Protein AF-A0A2K6RAA1-F1 (afdb_monomer_lite)

Sequence (134 aa):
NRLINCRNHILEFKENMLHLRNKTEKNSQEMMKVLNRIKYEITKRENLSGNLGKLFRSEDLTHFVRFFLMFYKEKPIDWLLNDIFQVKVCDTGEDLGNCTKRKKQIRIRYKPSLFQHVGIHSSFPGKEQYEKKI

Secondary structure (DSSP, 8-state):
-HHHHHHHHHHHHHHHHHHHHHHHHHHHHHHHHHHHHHHHHHHHHHHH-TTS---S-HHHHHHHHHHHHHHTTTS-HHHHHHHHHHHHH--TT--HHHHHHHHHHHS---SS-SS---SS--SSTT---PPPP-

Radius of gyration: 24.21 Å; chains: 1; bounding box: 76×42×59 Å

pLDDT: mean 75.09, std 12.26, range [41.84, 92.38]

Organism: Rhinopithecus roxellana (NCBI:txid61622)

Structure (mmCIF, N/CA/C/O backbone):
data_AF-A0A2K6RAA1-F1
#
_entry.id   AF-A0A2K6RAA1-F1
#
loop_
_atom_site.group_PDB
_atom_site.id
_atom_site.type_symbol
_atom_site.label_atom_id
_atom_site.label_alt_id
_atom_site.label_comp_id
_atom_site.label_asym_id
_atom_site.label_entity_id
_atom_site.label_seq_id
_atom_site.pdbx_PDB_ins_code
_atom_site.Cartn_x
_atom_site.Cartn_y
_atom_site.Cartn_z
_atom_site.occupancy
_atom_site.B_iso_or_equiv
_atom_site.auth_seq_id
_atom_site.auth_comp_id
_atom_site.auth_asym_id
_atom_site.auth_atom_id
_atom_site.pdbx_PDB_model_num
ATOM 1 N N . ASN A 1 1 ? -43.229 -0.785 34.341 1.00 64.38 1 ASN A N 1
ATOM 2 C CA . ASN A 1 1 ? -43.517 0.212 33.286 1.00 64.38 1 ASN A CA 1
ATOM 3 C C . ASN A 1 1 ? -42.628 -0.071 32.066 1.00 64.38 1 ASN A C 1
ATOM 5 O O . ASN A 1 1 ? -41.475 0.342 32.048 1.00 64.38 1 ASN A O 1
ATOM 9 N N . ARG A 1 2 ? -43.109 -0.866 31.094 1.00 68.38 2 ARG A N 1
ATOM 10 C CA . ARG A 1 2 ? -42.306 -1.382 29.956 1.00 68.38 2 ARG A CA 1
ATOM 11 C C . ARG A 1 2 ? -41.737 -0.276 29.056 1.00 68.38 2 ARG A C 1
ATOM 13 O O . ARG A 1 2 ? -40.646 -0.427 28.518 1.00 68.38 2 ARG A O 1
ATOM 20 N N . LEU A 1 3 ? -42.440 0.852 28.962 1.00 73.19 3 LEU A N 1
ATOM 21 C CA . LEU A 1 3 ? -42.030 2.011 28.168 1.00 73.19 3 LEU A CA 1
ATOM 22 C C . LEU A 1 3 ? -40.739 2.658 28.683 1.00 73.19 3 LEU A C 1
ATOM 24 O O . LEU A 1 3 ? -39.905 3.062 27.879 1.00 73.19 3 LEU A O 1
ATOM 28 N N . ILE A 1 4 ? -40.539 2.708 30.004 1.00 76.69 4 ILE A N 1
ATOM 29 C CA . ILE A 1 4 ? -39.313 3.261 30.603 1.00 76.69 4 ILE A CA 1
ATOM 30 C C . ILE A 1 4 ? -38.106 2.381 30.252 1.00 76.69 4 ILE A C 1
ATOM 32 O O . ILE A 1 4 ? -37.060 2.901 29.879 1.00 76.69 4 ILE A O 1
ATOM 36 N N . ASN A 1 5 ? -38.270 1.055 30.277 1.00 77.69 5 ASN A N 1
ATOM 37 C CA . ASN A 1 5 ? -37.188 0.124 29.957 1.00 77.69 5 ASN A CA 1
ATOM 38 C C . ASN A 1 5 ? -36.784 0.194 28.469 1.00 77.69 5 ASN A C 1
ATOM 40 O O . ASN A 1 5 ? -35.603 0.286 28.147 1.00 77.69 5 ASN A O 1
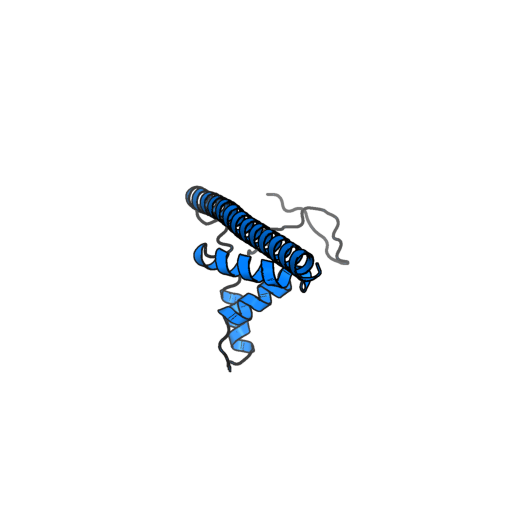ATOM 44 N N . CYS A 1 6 ? -37.759 0.281 27.554 1.00 83.31 6 CYS A N 1
ATOM 45 C CA . CYS A 1 6 ? -37.471 0.549 26.138 1.00 83.31 6 CYS A CA 1
ATOM 46 C C . CYS A 1 6 ? -36.753 1.889 25.928 1.00 83.31 6 CYS A C 1
ATOM 48 O O . CYS A 1 6 ? -35.831 1.968 25.120 1.00 83.31 6 CYS A O 1
ATOM 50 N N . ARG A 1 7 ? -37.151 2.946 26.647 1.00 89.00 7 ARG A N 1
ATOM 51 C CA . ARG A 1 7 ? -36.528 4.272 26.519 1.00 89.00 7 ARG A CA 1
ATOM 52 C C . ARG A 1 7 ? -35.065 4.251 26.963 1.00 89.00 7 ARG A C 1
ATOM 54 O O . ARG A 1 7 ? -34.230 4.842 26.285 1.00 89.00 7 ARG A O 1
ATOM 61 N N . ASN A 1 8 ? -34.762 3.521 28.034 1.00 86.75 8 ASN A N 1
ATOM 62 C CA . ASN A 1 8 ? -33.399 3.342 28.530 1.00 86.75 8 ASN A CA 1
ATOM 63 C C . ASN A 1 8 ? -32.534 2.560 27.533 1.00 86.75 8 ASN A C 1
ATOM 65 O O . ASN A 1 8 ? -31.454 3.024 27.187 1.00 86.75 8 ASN A O 1
ATOM 69 N N . HIS A 1 9 ? -33.045 1.458 26.975 1.00 84.69 9 HIS A N 1
ATOM 70 C CA . HIS A 1 9 ? -32.328 0.699 25.944 1.00 84.69 9 HIS A CA 1
ATOM 71 C C . HIS A 1 9 ? -32.050 1.514 24.673 1.00 84.69 9 HIS A C 1
ATOM 73 O O . HIS A 1 9 ? -30.983 1.397 24.076 1.00 84.69 9 HIS A O 1
ATOM 79 N N . ILE A 1 10 ? -32.991 2.366 24.251 1.00 90.38 10 ILE A N 1
ATOM 80 C CA . ILE A 1 10 ? -32.791 3.248 23.091 1.00 90.38 10 ILE A CA 1
ATOM 81 C C . ILE A 1 10 ? -31.711 4.302 23.377 1.00 90.38 10 ILE A C 1
ATOM 83 O O . ILE A 1 10 ? -30.939 4.643 22.479 1.00 90.38 10 ILE A O 1
ATOM 87 N N . LEU A 1 11 ? -31.657 4.833 24.601 1.00 90.38 11 LEU A N 1
ATOM 88 C CA . LEU A 1 11 ? -30.631 5.794 25.009 1.00 90.38 11 LEU A CA 1
ATOM 89 C C . LEU A 1 11 ? -29.247 5.141 25.070 1.00 90.38 11 LEU A C 1
ATOM 91 O O . LEU A 1 11 ? -28.318 5.660 24.459 1.00 90.38 11 LEU A O 1
ATOM 95 N N . GLU A 1 12 ? -29.141 3.967 25.690 1.00 90.06 12 GLU A N 1
ATOM 96 C CA . GLU A 1 12 ? -27.902 3.183 25.750 1.00 90.06 12 GLU A CA 1
ATOM 97 C C . GLU A 1 12 ? -27.392 2.827 24.344 1.00 90.06 12 GLU A C 1
ATOM 99 O O . GLU A 1 12 ? -26.215 2.993 24.021 1.00 90.06 12 GLU A O 1
ATOM 104 N N . PHE A 1 13 ? -28.295 2.414 23.450 1.00 89.00 13 PHE A N 1
ATOM 105 C CA . PHE A 1 13 ? -27.942 2.149 22.059 1.00 89.00 13 PHE A CA 1
ATOM 106 C C . PHE A 1 13 ? -27.417 3.406 21.347 1.00 89.00 13 PHE A C 1
ATOM 108 O O . PHE A 1 13 ? -26.415 3.339 20.633 1.00 89.00 13 PHE A O 1
ATOM 115 N N . LYS A 1 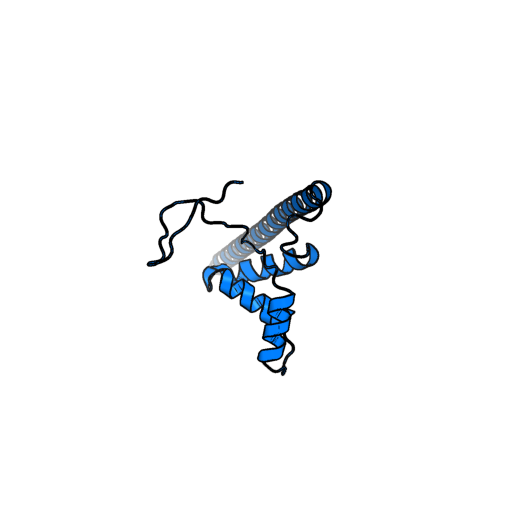14 ? -28.049 4.570 21.553 1.00 92.06 14 LYS A N 1
ATOM 116 C CA . LYS A 1 14 ? -27.581 5.843 20.980 1.00 92.06 14 LYS A CA 1
ATOM 117 C C . LYS A 1 14 ? -26.196 6.233 21.490 1.00 92.06 14 LYS A C 1
ATOM 119 O O . LYS A 1 14 ? -25.373 6.668 20.686 1.00 92.06 14 LYS A O 1
ATOM 124 N N . GLU A 1 15 ? -25.930 6.067 22.782 1.00 91.75 15 GLU A N 1
ATOM 125 C CA . GLU A 1 15 ? -24.617 6.350 23.370 1.00 91.75 15 GLU A CA 1
ATOM 126 C C . GLU A 1 15 ? -23.535 5.430 22.802 1.00 91.75 15 GLU A C 1
ATOM 128 O O . GLU A 1 15 ? -22.476 5.905 22.382 1.00 91.75 15 GLU A O 1
ATOM 133 N N . ASN A 1 16 ? -23.833 4.136 22.668 1.00 90.69 16 ASN A N 1
ATOM 134 C CA . ASN A 1 16 ? -22.924 3.172 22.052 1.00 90.69 16 ASN A CA 1
ATOM 135 C C . ASN A 1 16 ? -22.619 3.524 20.588 1.00 90.69 16 ASN A C 1
ATOM 137 O O . ASN A 1 16 ? -21.460 3.500 20.168 1.00 90.69 16 ASN A O 1
ATOM 141 N N . MET A 1 17 ? -23.629 3.930 19.815 1.00 88.44 17 MET A N 1
ATOM 142 C CA . MET A 1 17 ? -23.432 4.374 18.431 1.00 88.44 17 MET A CA 1
ATOM 143 C C . MET A 1 17 ? -22.590 5.653 18.345 1.00 88.44 17 MET A C 1
ATOM 145 O O . MET A 1 17 ? -21.728 5.766 17.470 1.00 88.44 17 MET A O 1
ATOM 149 N N . LEU A 1 18 ? -22.791 6.601 19.265 1.00 91.00 18 LEU A N 1
ATOM 150 C CA . LEU A 1 18 ? -21.994 7.826 19.335 1.00 91.00 18 LEU A CA 1
ATOM 151 C C . LEU A 1 18 ? -20.528 7.515 19.673 1.00 91.00 18 LEU A C 1
ATOM 153 O O . LEU A 1 18 ? -19.612 8.041 19.041 1.00 91.00 18 LEU A O 1
ATOM 157 N N . HIS A 1 19 ? -20.301 6.610 20.627 1.00 87.88 19 HIS A N 1
ATOM 158 C CA . HIS A 1 19 ? -18.965 6.161 21.005 1.00 87.88 19 HIS A CA 1
ATOM 159 C C . HIS A 1 19 ? -18.235 5.487 19.834 1.00 87.88 19 HIS A C 1
ATOM 161 O O . HIS A 1 19 ? -17.080 5.816 19.548 1.00 87.88 19 HIS A O 1
ATOM 167 N N . LEU A 1 20 ? -18.913 4.592 19.108 1.00 78.38 20 LEU A N 1
ATOM 168 C CA . LEU A 1 20 ? -18.358 3.924 17.927 1.00 7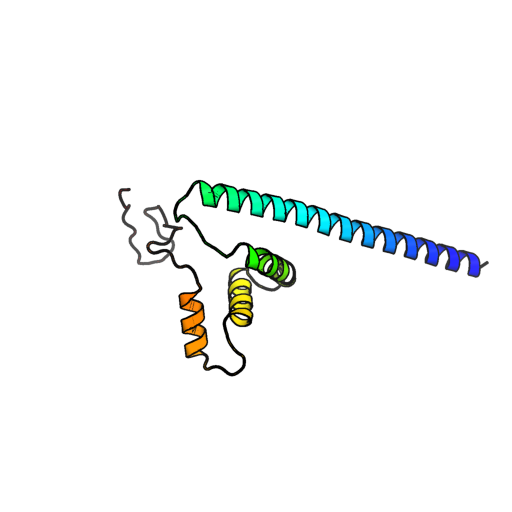8.38 20 LEU A CA 1
ATOM 169 C C . LEU A 1 20 ? -18.021 4.913 16.804 1.00 78.38 20 LEU A C 1
ATOM 17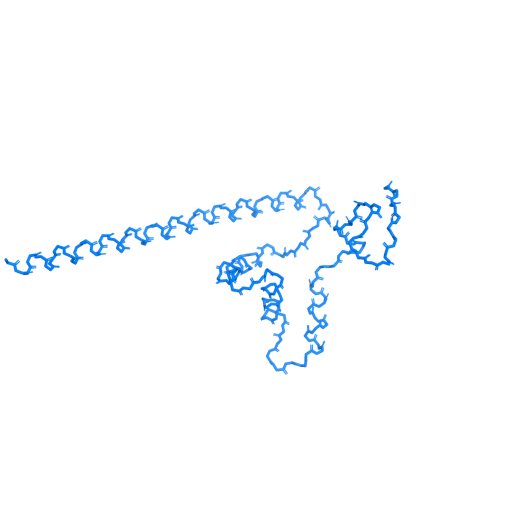1 O O . LEU A 1 20 ? -16.970 4.784 16.164 1.00 78.38 20 LEU A O 1
ATOM 175 N N . ARG A 1 21 ? -18.859 5.936 16.598 1.00 82.81 21 ARG A N 1
ATOM 176 C CA . ARG A 1 21 ? -18.589 7.013 15.639 1.00 82.81 21 ARG A CA 1
ATOM 177 C C . ARG A 1 21 ? -17.339 7.803 16.023 1.00 82.81 21 ARG A C 1
ATOM 179 O O . ARG A 1 21 ? -16.426 7.919 15.208 1.00 82.81 21 ARG A O 1
ATOM 186 N N . ASN A 1 22 ? -17.248 8.250 17.274 1.00 86.69 22 ASN A N 1
ATOM 187 C CA . ASN A 1 22 ? -16.094 9.001 17.775 1.00 86.69 22 ASN A CA 1
ATOM 188 C C . ASN A 1 22 ? -14.799 8.179 17.694 1.00 86.69 22 ASN A C 1
ATOM 190 O O . ASN A 1 22 ? -13.742 8.698 17.334 1.00 86.69 22 ASN A O 1
ATOM 194 N N . LYS A 1 23 ? -14.872 6.872 17.979 1.00 89.69 23 LYS A N 1
ATOM 195 C CA . LYS A 1 23 ? -13.738 5.949 17.835 1.00 89.69 23 LYS A CA 1
ATOM 196 C C . LYS A 1 23 ? -13.290 5.820 16.378 1.00 89.69 23 LYS A C 1
ATOM 198 O O . LYS A 1 23 ? -12.092 5.837 16.108 1.00 89.69 23 LYS A O 1
ATOM 203 N N . THR A 1 24 ? -14.234 5.735 15.445 1.00 78.50 24 THR A N 1
ATOM 204 C CA . THR A 1 24 ? -13.949 5.685 14.002 1.00 78.50 24 THR A CA 1
ATOM 205 C C . THR A 1 24 ? -13.291 6.977 13.515 1.00 78.50 24 THR A C 1
ATOM 207 O O . THR A 1 24 ? -12.268 6.925 12.830 1.00 78.50 24 THR A O 1
ATOM 210 N N . GLU A 1 25 ? -13.817 8.134 13.918 1.00 83.00 25 GLU A N 1
ATOM 211 C CA . GLU A 1 25 ? -13.253 9.443 13.570 1.00 83.00 25 GLU A CA 1
ATOM 212 C C . GLU A 1 25 ? -11.840 9.616 14.141 1.00 83.00 25 GLU A C 1
ATOM 214 O O . GLU A 1 25 ? -10.923 10.001 13.412 1.00 83.00 25 GLU A O 1
ATOM 219 N N . LYS A 1 26 ? -11.619 9.232 15.405 1.00 86.31 26 LYS A N 1
ATOM 220 C CA . LYS A 1 26 ? -10.292 9.265 16.035 1.00 86.31 26 LYS A CA 1
ATOM 221 C C . LYS A 1 26 ? -9.298 8.347 15.323 1.00 86.31 26 LYS A C 1
ATOM 223 O O . LYS A 1 26 ? -8.186 8.773 15.024 1.00 86.31 26 LYS A O 1
ATOM 228 N N . ASN A 1 27 ? -9.703 7.122 14.986 1.00 78.44 27 ASN A N 1
ATOM 229 C CA . ASN A 1 27 ? -8.866 6.202 14.216 1.00 78.44 27 ASN A CA 1
ATOM 230 C C . ASN A 1 27 ? -8.497 6.794 12.846 1.00 78.44 27 ASN A C 1
ATOM 232 O O . ASN A 1 27 ? -7.341 6.716 12.436 1.00 78.44 27 ASN A O 1
ATOM 236 N N . SER A 1 28 ? -9.443 7.439 12.156 1.00 71.75 28 SER A N 1
ATOM 237 C CA . SER A 1 28 ? -9.177 8.111 10.879 1.00 71.75 28 SER A CA 1
ATOM 238 C C . SER A 1 28 ? -8.199 9.283 11.027 1.00 71.75 28 SER A C 1
ATOM 240 O O . SER A 1 28 ? -7.332 9.471 10.172 1.00 71.75 28 SER A O 1
ATOM 242 N N . GLN A 1 29 ? -8.314 10.072 12.097 1.00 80.50 29 GLN A N 1
ATOM 243 C CA . GLN A 1 29 ? -7.405 11.188 12.372 1.00 80.50 29 GLN A CA 1
ATOM 244 C C . GLN A 1 29 ? -5.982 10.705 12.664 1.00 80.50 29 GLN A C 1
ATOM 246 O O . GLN A 1 29 ? -5.029 11.239 12.098 1.00 80.50 29 GLN A O 1
ATOM 251 N N . GLU A 1 30 ? -5.829 9.678 13.500 1.00 85.38 30 GLU A N 1
ATOM 252 C CA . GLU A 1 30 ? -4.521 9.082 13.791 1.00 85.38 30 GLU A CA 1
ATOM 253 C C . GLU A 1 30 ? -3.884 8.487 12.529 1.00 85.38 30 GLU A C 1
ATOM 255 O O . GLU A 1 30 ? -2.712 8.736 12.247 1.00 85.38 30 GLU A O 1
ATOM 260 N N . MET A 1 31 ? -4.672 7.813 11.686 1.00 70.62 31 MET A N 1
ATOM 261 C CA . MET A 1 31 ? -4.199 7.328 10.386 1.00 70.62 31 MET A CA 1
ATOM 262 C C . MET A 1 31 ? -3.727 8.465 9.475 1.00 70.62 31 MET A C 1
ATOM 264 O O . MET A 1 31 ? -2.690 8.338 8.824 1.00 70.62 31 MET A O 1
ATOM 268 N N . MET A 1 32 ? -4.430 9.600 9.454 1.00 71.62 32 MET A N 1
ATOM 269 C CA . MET A 1 32 ? -4.014 10.761 8.665 1.00 71.62 32 MET A CA 1
ATOM 270 C C . MET A 1 32 ? -2.714 11.383 9.194 1.00 71.62 32 MET A C 1
ATOM 272 O O . MET A 1 32 ? -1.859 11.784 8.405 1.00 71.62 32 MET A O 1
ATOM 276 N N . LYS A 1 33 ? -2.511 11.413 10.518 1.00 79.62 33 LYS A N 1
ATOM 277 C CA . LYS A 1 33 ? -1.240 11.847 11.125 1.00 79.62 33 LYS A CA 1
ATOM 278 C C . LYS A 1 33 ? -0.087 10.923 10.728 1.00 79.62 33 LYS A C 1
ATOM 280 O O . LYS A 1 33 ? 0.969 11.415 10.329 1.00 79.62 33 LYS A O 1
ATOM 285 N N . VAL A 1 34 ? -0.294 9.604 10.779 1.00 79.88 34 VAL A N 1
ATOM 286 C CA . VAL A 1 34 ? 0.702 8.607 10.350 1.00 79.88 34 VAL A CA 1
ATOM 287 C C . VAL A 1 34 ? 1.027 8.771 8.865 1.00 79.88 34 VAL A C 1
ATOM 289 O O . VAL A 1 34 ? 2.201 8.829 8.506 1.00 79.88 34 VAL A O 1
ATOM 292 N N . LEU A 1 35 ? 0.014 8.932 8.009 1.00 69.12 35 LEU A N 1
ATOM 293 C CA . LEU A 1 35 ? 0.200 9.166 6.574 1.00 69.12 35 LEU A CA 1
ATOM 294 C C . LEU A 1 35 ? 0.966 10.458 6.287 1.00 69.12 35 LEU A C 1
ATOM 296 O O . LEU A 1 35 ? 1.878 10.451 5.466 1.00 69.12 35 LEU A O 1
ATOM 300 N N . ASN A 1 36 ? 0.649 11.549 6.984 1.00 72.38 36 ASN A N 1
ATOM 301 C CA . ASN A 1 36 ? 1.363 12.816 6.837 1.00 72.38 36 ASN A CA 1
ATOM 302 C C . ASN A 1 36 ? 2.823 12.705 7.282 1.00 72.38 36 ASN A C 1
ATOM 304 O O . ASN A 1 36 ? 3.705 13.259 6.629 1.00 72.38 36 ASN A O 1
ATOM 308 N N . ARG A 1 37 ? 3.095 11.945 8.349 1.00 76.12 37 ARG A N 1
ATOM 309 C CA . ARG A 1 37 ? 4.462 11.674 8.798 1.00 76.12 37 ARG A CA 1
ATOM 310 C C . ARG A 1 37 ? 5.231 10.843 7.774 1.00 76.12 37 ARG A C 1
ATOM 312 O O . ARG A 1 37 ? 6.331 11.228 7.402 1.00 76.12 37 ARG A O 1
ATOM 319 N N . ILE A 1 38 ? 4.636 9.766 7.258 1.00 69.44 38 ILE A N 1
ATOM 320 C CA . ILE A 1 38 ? 5.226 8.953 6.182 1.00 69.44 38 ILE A CA 1
ATOM 321 C C . ILE A 1 38 ? 5.496 9.818 4.946 1.00 69.44 38 ILE A C 1
ATOM 323 O O . ILE A 1 38 ? 6.587 9.758 4.388 1.00 69.44 38 ILE A O 1
ATOM 327 N N . LYS A 1 39 ? 4.544 10.671 4.551 1.00 70.00 39 LYS A N 1
ATOM 328 C CA . LYS A 1 39 ? 4.696 11.602 3.426 1.00 70.00 39 LYS A CA 1
ATOM 329 C C . LYS A 1 39 ? 5.868 12.564 3.637 1.00 70.00 39 LYS A C 1
ATOM 331 O O . LYS A 1 39 ? 6.678 12.721 2.732 1.00 70.00 39 LYS A O 1
ATOM 336 N N . TYR A 1 40 ? 5.994 13.157 4.825 1.00 68.31 40 TYR A N 1
ATOM 337 C CA . TYR A 1 40 ? 7.116 14.035 5.170 1.00 68.31 40 TYR A CA 1
ATOM 338 C C . TYR A 1 40 ? 8.465 13.304 5.112 1.00 68.31 40 TYR A C 1
ATOM 340 O O . TYR A 1 40 ? 9.416 13.824 4.535 1.00 68.31 40 TYR A O 1
ATOM 348 N N . GLU A 1 41 ? 8.544 12.086 5.653 1.00 66.75 41 GLU A N 1
ATOM 349 C CA . GLU A 1 41 ? 9.761 11.265 5.599 1.00 66.75 41 GLU A CA 1
ATOM 350 C C . GLU A 1 41 ? 10.142 10.894 4.157 1.00 66.75 41 GLU A C 1
ATOM 352 O O . GLU A 1 41 ? 11.322 10.925 3.807 1.00 66.75 41 GLU A O 1
ATOM 357 N N . ILE A 1 42 ? 9.159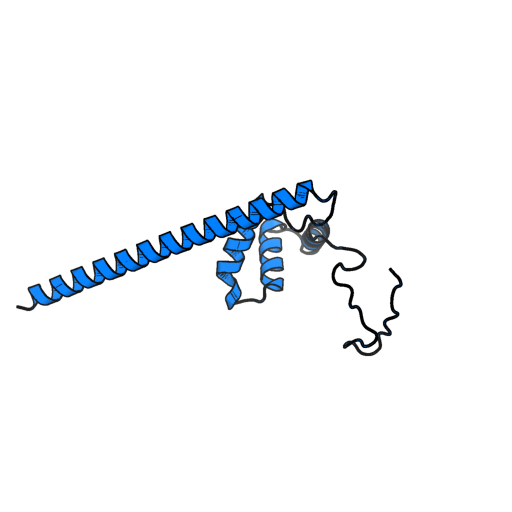 10.592 3.300 1.00 59.91 42 ILE A N 1
ATOM 358 C CA . ILE A 1 42 ? 9.379 10.341 1.869 1.00 59.91 42 ILE A CA 1
ATOM 359 C C . ILE A 1 42 ? 9.930 11.602 1.192 1.00 59.91 42 ILE A C 1
ATOM 361 O O . ILE A 1 42 ? 11.006 11.544 0.602 1.00 59.91 42 ILE A O 1
ATOM 365 N N . THR A 1 43 ? 9.270 12.754 1.345 1.00 58.66 43 THR A N 1
ATOM 366 C CA . THR A 1 43 ? 9.710 14.026 0.740 1.00 58.66 43 THR A CA 1
ATOM 367 C C . THR A 1 43 ? 11.081 14.482 1.253 1.00 58.66 43 THR A C 1
ATOM 369 O O . THR A 1 43 ? 11.897 15.002 0.496 1.00 58.66 43 THR A O 1
ATOM 372 N N . LYS A 1 44 ? 11.397 14.247 2.531 1.00 59.62 44 LYS A N 1
ATOM 373 C CA . LYS A 1 44 ? 12.723 14.534 3.096 1.00 59.62 44 LYS A CA 1
ATOM 374 C C . LYS A 1 44 ? 13.812 13.650 2.482 1.00 59.62 44 LYS A C 1
ATOM 376 O O . LYS A 1 44 ? 14.914 14.131 2.228 1.00 59.62 44 LYS A O 1
ATOM 381 N N . ARG A 1 45 ? 13.513 12.371 2.226 1.00 50.41 45 ARG A N 1
ATOM 382 C CA . ARG A 1 45 ? 14.436 11.434 1.563 1.00 50.41 45 ARG A CA 1
ATOM 383 C C . ARG A 1 45 ? 14.606 11.731 0.072 1.00 50.41 45 ARG A C 1
ATOM 385 O O . ARG A 1 45 ? 15.710 11.552 -0.432 1.00 50.41 45 ARG A O 1
ATOM 392 N N . GLU A 1 46 ? 13.573 12.244 -0.599 1.00 47.78 46 GLU A N 1
ATOM 393 C CA . GLU A 1 46 ? 13.650 12.708 -1.996 1.00 47.78 46 GLU A CA 1
ATOM 394 C C . GLU A 1 46 ? 14.683 13.836 -2.184 1.00 47.78 46 GLU A C 1
ATOM 396 O O . GLU A 1 46 ? 15.352 13.875 -3.212 1.00 47.78 46 GLU A O 1
ATOM 401 N N . ASN A 1 47 ? 14.889 14.694 -1.178 1.00 47.16 47 ASN A N 1
ATOM 402 C CA . ASN A 1 47 ? 15.888 15.773 -1.228 1.00 47.16 47 ASN A CA 1
ATOM 403 C C . ASN A 1 47 ? 17.317 15.331 -0.855 1.00 47.16 47 ASN A C 1
ATOM 405 O O . ASN A 1 47 ? 18.268 16.049 -1.152 1.00 47.16 47 ASN A O 1
ATOM 409 N N . LEU A 1 48 ? 17.485 14.172 -0.204 1.00 45.28 48 LEU A N 1
ATOM 410 C CA . LEU A 1 48 ? 18.795 13.646 0.215 1.00 45.28 48 LEU A CA 1
ATOM 411 C C . LEU A 1 48 ? 19.362 12.615 -0.775 1.00 45.28 48 LEU A C 1
ATOM 413 O O . LEU A 1 48 ? 20.531 12.247 -0.686 1.00 45.28 48 LEU A O 1
ATOM 417 N N . SER A 1 49 ? 18.560 12.141 -1.730 1.00 41.84 49 SER A N 1
ATOM 418 C CA . SER A 1 49 ? 18.990 11.122 -2.679 1.00 41.84 49 SER A CA 1
ATOM 419 C C . SER A 1 49 ? 18.500 11.431 -4.087 1.00 41.84 49 SER A C 1
ATOM 421 O O . SER A 1 49 ? 17.350 11.178 -4.444 1.00 41.84 49 SER A O 1
ATOM 423 N N . GLY A 1 50 ? 19.412 11.929 -4.923 1.00 44.53 50 GLY A N 1
ATOM 424 C CA . GLY A 1 50 ? 19.248 11.831 -6.365 1.00 44.53 50 GLY A CA 1
ATOM 425 C C . GLY A 1 50 ? 18.992 10.368 -6.741 1.00 44.53 50 GLY A C 1
ATOM 426 O O . GLY A 1 50 ? 19.859 9.516 -6.588 1.00 44.53 50 GLY A O 1
ATOM 427 N N . ASN A 1 51 ? 17.784 10.084 -7.228 1.00 48.03 51 ASN A N 1
ATOM 428 C CA . ASN A 1 51 ? 17.374 8.837 -7.884 1.00 48.03 51 ASN A CA 1
ATOM 429 C C . ASN A 1 51 ? 17.293 7.528 -7.066 1.00 48.03 51 ASN A C 1
ATOM 431 O O . ASN A 1 51 ? 17.077 6.481 -7.681 1.00 48.03 51 ASN A O 1
ATOM 435 N N . LEU A 1 52 ? 17.344 7.522 -5.729 1.00 45.38 52 LEU A N 1
ATOM 436 C CA . LEU A 1 52 ? 17.136 6.279 -4.966 1.00 45.38 52 LEU A CA 1
ATOM 437 C C . LEU A 1 52 ? 15.702 6.149 -4.423 1.00 45.38 52 LEU A C 1
ATOM 439 O O . LEU A 1 52 ? 15.403 6.507 -3.289 1.00 45.38 52 LEU A O 1
ATOM 443 N N . GLY A 1 53 ? 14.818 5.563 -5.240 1.00 47.03 53 GLY A N 1
ATOM 444 C CA . GLY A 1 53 ? 13.626 4.877 -4.721 1.00 47.03 53 GLY A CA 1
ATOM 445 C C . GLY A 1 53 ? 12.266 5.516 -4.994 1.00 47.03 53 GLY A C 1
ATOM 446 O O . GLY A 1 53 ? 11.437 5.582 -4.090 1.00 47.03 53 GLY A O 1
ATOM 447 N N . LYS A 1 54 ? 11.970 5.925 -6.234 1.00 51.72 54 LYS A N 1
ATOM 448 C CA . LYS A 1 54 ? 10.578 6.188 -6.641 1.00 51.72 54 LYS A CA 1
ATOM 449 C C . LYS A 1 54 ? 9.832 4.851 -6.735 1.00 51.72 54 LYS A C 1
ATOM 451 O O . LYS A 1 54 ? 9.804 4.253 -7.800 1.00 51.72 54 LYS A O 1
ATOM 456 N N . LEU A 1 55 ? 9.296 4.353 -5.617 1.00 57.31 55 LEU A N 1
ATOM 457 C CA . LEU A 1 55 ? 8.457 3.144 -5.565 1.00 57.31 55 LEU A CA 1
ATOM 458 C C . LEU A 1 55 ? 7.031 3.426 -6.067 1.00 57.31 55 LEU A C 1
ATOM 460 O O . LEU A 1 55 ? 6.456 2.594 -6.758 1.00 57.31 55 LEU A O 1
ATOM 464 N N . PHE A 1 56 ? 6.490 4.609 -5.756 1.00 63.06 56 PHE A N 1
ATOM 465 C CA . PHE A 1 56 ? 5.180 5.104 -6.194 1.00 63.06 56 PHE A CA 1
ATOM 466 C C . PHE A 1 56 ? 5.171 6.635 -6.156 1.00 63.06 56 PHE A C 1
ATOM 468 O O . PHE A 1 56 ? 5.923 7.231 -5.383 1.00 63.06 56 PHE A O 1
ATOM 475 N N . ARG A 1 57 ? 4.313 7.288 -6.953 1.00 67.50 57 ARG A N 1
ATOM 476 C CA . ARG A 1 57 ? 4.045 8.721 -6.760 1.00 67.50 57 ARG A CA 1
ATOM 477 C C . ARG A 1 57 ? 3.324 8.917 -5.428 1.00 67.50 57 ARG A C 1
ATOM 479 O O . ARG A 1 57 ? 2.388 8.185 -5.113 1.00 67.50 57 ARG A O 1
ATOM 486 N N . SER A 1 58 ? 3.716 9.938 -4.671 1.00 71.81 58 SER A N 1
ATOM 487 C CA . SER A 1 58 ? 3.093 10.273 -3.381 1.00 71.81 58 SER A CA 1
ATOM 488 C C . SER A 1 58 ? 1.583 10.539 -3.487 1.00 71.81 58 SER A C 1
ATOM 490 O O . SER A 1 58 ? 0.845 10.291 -2.538 1.00 71.81 58 SER A O 1
ATOM 492 N N . GLU A 1 59 ? 1.111 11.001 -4.647 1.00 75.38 59 GLU A N 1
ATOM 493 C CA . GLU A 1 59 ? -0.312 11.196 -4.973 1.00 75.38 59 GLU A CA 1
ATOM 494 C C . GLU A 1 59 ? -1.104 9.877 -4.981 1.00 75.38 59 GLU A C 1
ATOM 496 O O . GLU A 1 59 ? -2.248 9.817 -4.520 1.00 75.38 59 GLU A O 1
ATOM 501 N N . ASP A 1 60 ? -0.479 8.794 -5.443 1.00 75.38 60 ASP A N 1
ATOM 502 C CA . ASP A 1 60 ? -1.124 7.488 -5.550 1.00 75.38 60 ASP A CA 1
ATOM 503 C C . ASP A 1 60 ? -1.156 6.751 -4.206 1.00 75.38 60 ASP A C 1
ATOM 505 O O . ASP A 1 60 ? -2.023 5.902 -3.987 1.00 75.38 60 ASP A O 1
ATOM 509 N N . LEU A 1 61 ? -0.263 7.102 -3.272 1.00 78.56 61 LEU A N 1
ATOM 510 C CA . LEU A 1 61 ? -0.089 6.409 -1.991 1.00 78.56 61 LEU A CA 1
ATOM 511 C C . LEU A 1 61 ? -1.398 6.298 -1.195 1.00 78.56 61 LEU A C 1
ATOM 513 O O . LEU A 1 61 ? -1.711 5.236 -0.661 1.00 78.56 61 LEU A O 1
ATOM 517 N N . THR A 1 62 ? -2.200 7.364 -1.159 1.00 81.62 62 THR A N 1
ATOM 518 C CA . THR A 1 62 ? -3.496 7.363 -0.460 1.00 81.62 62 THR A CA 1
ATOM 519 C C . THR A 1 62 ? -4.454 6.316 -1.034 1.00 81.62 62 THR A C 1
ATOM 521 O O . THR A 1 62 ? -5.180 5.663 -0.283 1.00 81.62 62 THR A O 1
ATOM 524 N N . HIS A 1 63 ? -4.450 6.126 -2.356 1.00 81.94 63 HIS A N 1
ATOM 525 C CA . HIS A 1 63 ? -5.292 5.136 -3.027 1.00 81.94 63 HIS A CA 1
ATOM 526 C C . HIS A 1 63 ? -4.822 3.713 -2.721 1.00 81.94 63 HIS A C 1
ATOM 528 O O . HIS A 1 63 ? -5.649 2.867 -2.383 1.00 81.94 63 HIS A O 1
ATOM 534 N N . PHE A 1 64 ? -3.507 3.471 -2.757 1.00 83.00 64 PHE A N 1
ATOM 535 C CA . PHE A 1 64 ? -2.921 2.184 -2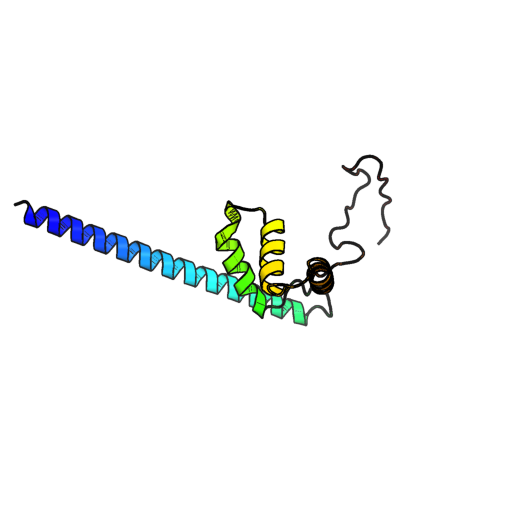.371 1.00 83.00 64 PHE A CA 1
ATOM 536 C C . PHE A 1 64 ? -3.257 1.815 -0.926 1.00 83.00 64 PHE A C 1
ATOM 538 O O . PHE A 1 64 ? -3.738 0.714 -0.672 1.00 83.00 64 PHE A O 1
ATOM 545 N N . VAL A 1 65 ? -3.070 2.742 0.019 1.00 85.94 65 VAL A N 1
ATOM 546 C CA . VAL A 1 65 ? -3.337 2.486 1.442 1.00 85.94 65 VAL A CA 1
ATOM 547 C C . VAL A 1 65 ? -4.812 2.177 1.678 1.00 85.94 65 VAL A C 1
ATOM 549 O O . VAL A 1 65 ? -5.123 1.206 2.364 1.00 85.94 65 VAL A O 1
ATOM 552 N N . ARG A 1 66 ? -5.730 2.951 1.084 1.00 86.38 66 ARG A N 1
ATOM 553 C CA . ARG A 1 66 ? -7.171 2.677 1.195 1.00 86.38 66 ARG A CA 1
ATOM 554 C C . ARG A 1 66 ? -7.525 1.301 0.636 1.00 86.38 66 ARG A C 1
ATOM 556 O O . ARG A 1 66 ? -8.201 0.539 1.316 1.00 86.38 66 ARG A O 1
ATOM 563 N N . PHE A 1 67 ? -7.028 0.966 -0.554 1.00 86.44 67 PHE A N 1
ATOM 564 C CA . PHE A 1 67 ? -7.285 -0.327 -1.185 1.00 86.44 67 PHE A CA 1
ATOM 565 C C . PHE A 1 67 ? -6.735 -1.495 -0.352 1.00 86.44 67 PHE A C 1
ATOM 567 O O . PHE A 1 67 ? -7.449 -2.460 -0.097 1.00 86.44 67 PHE A O 1
ATOM 574 N N . PHE A 1 68 ? -5.502 -1.401 0.153 1.00 87.12 68 PHE A N 1
ATOM 575 C CA . PHE A 1 68 ? -4.929 -2.460 0.989 1.00 87.12 68 PHE A CA 1
ATOM 576 C C . PHE A 1 68 ? -5.674 -2.622 2.307 1.00 87.12 68 PHE A C 1
ATOM 578 O O . PHE A 1 68 ? -5.945 -3.749 2.703 1.00 87.12 68 PHE A O 1
ATOM 585 N N . LEU A 1 69 ? -6.076 -1.532 2.962 1.00 86.12 69 LEU A N 1
ATOM 586 C CA . LEU A 1 69 ? -6.860 -1.625 4.196 1.00 86.12 69 LEU A CA 1
ATOM 587 C C . LEU A 1 69 ? -8.217 -2.305 3.986 1.00 86.12 69 LEU A C 1
ATOM 589 O O . LEU A 1 69 ? -8.689 -2.979 4.898 1.00 86.12 69 LEU A O 1
ATOM 593 N N . MET A 1 70 ? -8.816 -2.166 2.802 1.00 88.38 70 MET A N 1
ATOM 594 C CA . MET A 1 70 ? -10.063 -2.853 2.468 1.00 88.38 70 MET A CA 1
ATOM 595 C C . MET A 1 70 ? -9.874 -4.367 2.292 1.00 88.38 70 MET A C 1
ATOM 597 O O . MET A 1 70 ? -10.754 -5.116 2.697 1.00 88.38 70 MET A O 1
ATOM 601 N N . PHE A 1 71 ? -8.738 -4.827 1.748 1.00 87.50 71 PHE A N 1
ATOM 602 C CA . PHE A 1 71 ? -8.602 -6.212 1.265 1.00 87.50 71 PHE A CA 1
ATOM 603 C C . PHE A 1 71 ? -7.433 -7.028 1.855 1.00 87.50 71 PHE A C 1
ATOM 605 O O . PHE A 1 71 ? -7.263 -8.193 1.493 1.00 87.50 71 PHE A O 1
ATOM 612 N N . TYR A 1 72 ? -6.631 -6.483 2.781 1.00 88.12 72 TYR A N 1
ATOM 613 C CA . TYR A 1 72 ? -5.427 -7.161 3.311 1.00 88.12 72 TYR A CA 1
ATOM 614 C C . TYR A 1 72 ? -5.693 -8.506 4.000 1.00 88.12 72 TYR A C 1
ATOM 616 O O . TYR A 1 72 ? -4.777 -9.315 4.121 1.00 88.12 72 TYR A O 1
ATOM 624 N N . LYS A 1 73 ? -6.918 -8.738 4.490 1.00 86.81 73 LYS A N 1
ATOM 625 C CA . LYS A 1 73 ? -7.304 -10.014 5.113 1.00 86.81 73 LYS A CA 1
ATOM 626 C C . LYS A 1 73 ? -7.720 -11.078 4.103 1.00 86.81 73 LYS A C 1
ATOM 628 O O . LYS A 1 73 ? -7.708 -12.254 4.439 1.00 86.81 73 LYS A O 1
ATOM 633 N N . GLU A 1 74 ? -8.116 -10.671 2.903 1.00 92.38 74 GLU A N 1
ATOM 634 C CA . GLU A 1 74 ? -8.687 -11.568 1.896 1.00 92.38 74 GLU A CA 1
ATOM 635 C C . GLU A 1 74 ? -7.634 -12.054 0.906 1.00 92.38 74 GLU A C 1
ATOM 637 O O . GLU A 1 74 ? -7.720 -13.173 0.403 1.00 92.38 74 GLU A O 1
ATOM 642 N N . LYS A 1 75 ? -6.631 -11.218 0.617 1.00 85.56 75 LYS A N 1
ATOM 643 C CA . LYS A 1 75 ? -5.587 -11.534 -0.356 1.00 85.56 75 LYS A CA 1
ATOM 644 C C . LYS A 1 75 ? -4.206 -11.087 0.127 1.00 85.56 75 LYS A C 1
ATOM 646 O O . LYS A 1 75 ? -4.089 -10.053 0.787 1.00 85.56 75 LYS A O 1
ATOM 651 N N . PRO A 1 76 ? -3.139 -11.814 -0.253 1.00 91.62 76 PRO A N 1
ATOM 652 C CA . PRO A 1 76 ? -1.772 -11.377 -0.020 1.00 91.62 76 PRO A CA 1
ATOM 653 C C . PRO A 1 76 ? -1.477 -10.069 -0.762 1.00 91.62 76 PRO A C 1
ATOM 655 O O . PRO A 1 76 ? -2.054 -9.768 -1.811 1.00 91.62 76 PRO A O 1
ATOM 658 N N . ILE A 1 77 ? -0.520 -9.307 -0.236 1.00 82.00 77 ILE A N 1
ATOM 659 C CA . ILE A 1 77 ? -0.223 -7.951 -0.710 1.00 82.00 77 ILE A CA 1
ATOM 660 C C . ILE A 1 77 ? 0.205 -7.891 -2.185 1.00 82.00 77 ILE A C 1
ATOM 662 O O . ILE A 1 77 ? -0.140 -6.940 -2.881 1.00 82.00 77 ILE A O 1
ATOM 666 N N . ASP A 1 78 ? 0.878 -8.926 -2.695 1.00 82.88 78 ASP A N 1
ATOM 667 C CA . ASP A 1 78 ? 1.283 -9.008 -4.104 1.00 82.88 78 ASP A CA 1
ATOM 668 C C . ASP A 1 78 ? 0.086 -9.090 -5.059 1.00 82.88 78 ASP A C 1
ATOM 670 O O . ASP A 1 78 ? 0.110 -8.508 -6.148 1.00 82.88 78 ASP A O 1
ATOM 674 N N . TRP A 1 79 ? -0.978 -9.792 -4.656 1.00 87.62 79 TRP A N 1
ATOM 675 C CA . TRP A 1 79 ? -2.210 -9.878 -5.442 1.00 87.62 79 TRP A CA 1
ATOM 676 C C . TRP A 1 79 ? -2.962 -8.559 -5.403 1.00 87.62 79 TRP A C 1
ATOM 678 O O . TRP A 1 79 ? -3.384 -8.072 -6.446 1.00 87.62 79 TRP A O 1
ATOM 688 N N . LEU A 1 80 ? -3.036 -7.929 -4.230 1.00 89.44 80 LEU A N 1
ATOM 689 C CA . LEU A 1 80 ? -3.640 -6.607 -4.095 1.00 89.44 80 LEU A CA 1
ATOM 690 C C . LEU A 1 80 ? -2.921 -5.560 -4.944 1.00 89.44 80 LEU A C 1
ATOM 692 O O . LEU A 1 80 ? -3.572 -4.749 -5.597 1.00 89.44 80 LEU A O 1
ATOM 696 N N . LEU A 1 81 ? -1.588 -5.606 -4.990 1.00 85.75 81 LEU A N 1
ATOM 697 C CA . LEU A 1 81 ? -0.788 -4.782 -5.893 1.00 85.75 81 LEU A CA 1
ATOM 698 C C . LEU A 1 81 ? -1.161 -5.031 -7.358 1.00 85.75 81 LEU A C 1
ATOM 700 O O . LEU A 1 81 ? -1.352 -4.081 -8.115 1.00 85.75 81 LEU A O 1
ATOM 704 N N . ASN A 1 82 ? -1.287 -6.289 -7.782 1.00 86.69 82 ASN A N 1
ATOM 705 C CA . ASN A 1 82 ? -1.683 -6.590 -9.157 1.00 86.69 82 ASN A CA 1
ATOM 706 C C . ASN A 1 82 ? -3.112 -6.120 -9.484 1.00 86.69 82 ASN A C 1
ATOM 708 O O . ASN A 1 82 ? -3.326 -5.608 -10.585 1.00 86.69 82 ASN A O 1
ATOM 712 N N . ASP A 1 83 ? -4.048 -6.259 -8.543 1.00 88.50 83 ASP A N 1
ATOM 713 C CA . ASP A 1 83 ? -5.452 -5.864 -8.694 1.00 88.50 83 ASP A CA 1
ATOM 714 C C . ASP A 1 83 ? -5.574 -4.345 -8.872 1.00 88.50 83 ASP A C 1
ATOM 716 O O . ASP A 1 83 ? -6.170 -3.876 -9.842 1.00 88.50 83 ASP A O 1
ATOM 720 N N . ILE A 1 84 ? -4.932 -3.551 -8.008 1.00 86.12 84 ILE A N 1
ATOM 721 C CA . ILE A 1 84 ? -4.960 -2.089 -8.150 1.00 86.12 84 ILE A CA 1
ATOM 722 C C . ILE A 1 84 ? -4.262 -1.624 -9.432 1.00 86.12 84 ILE A C 1
ATOM 724 O O . ILE A 1 84 ? -4.758 -0.715 -10.096 1.00 86.12 84 ILE A O 1
ATOM 728 N N . PHE A 1 85 ? -3.165 -2.274 -9.848 1.00 84.06 85 PHE A N 1
ATOM 729 C CA . PHE A 1 85 ? -2.554 -1.987 -11.147 1.00 84.06 85 PHE A CA 1
ATOM 730 C C . PHE A 1 85 ? -3.476 -2.359 -12.303 1.00 84.06 85 PHE A C 1
ATOM 732 O O . PHE A 1 85 ? -3.487 -1.664 -13.307 1.00 84.06 85 PHE A O 1
ATOM 739 N N . GLN A 1 86 ? -4.253 -3.435 -12.195 1.00 84.75 86 GLN A N 1
ATOM 740 C CA . GLN A 1 86 ? -5.222 -3.791 -13.227 1.00 84.75 86 GLN A CA 1
ATOM 741 C C . GLN A 1 86 ? -6.272 -2.702 -13.398 1.00 84.75 86 GLN A C 1
ATOM 743 O O . GLN A 1 86 ? -6.492 -2.257 -14.517 1.00 84.75 86 GLN A O 1
ATOM 748 N N . VAL A 1 87 ? -6.845 -2.241 -12.288 1.00 84.94 87 VAL A N 1
ATOM 749 C CA . VAL A 1 87 ? -7.887 -1.211 -12.289 1.00 84.94 87 VAL A CA 1
ATOM 750 C C . VAL A 1 87 ? -7.350 0.150 -12.745 1.00 84.94 87 VAL A C 1
ATOM 752 O O . VAL A 1 87 ? -8.069 0.902 -13.390 1.00 84.94 87 VAL A O 1
ATOM 755 N N . LYS A 1 88 ? -6.099 0.492 -12.411 1.00 80.50 88 LYS A N 1
ATOM 756 C CA . LYS A 1 88 ? -5.514 1.810 -12.719 1.00 80.50 88 LYS A CA 1
ATOM 757 C C . LYS A 1 88 ? -4.822 1.904 -14.079 1.00 80.50 88 LYS A C 1
ATOM 759 O O . LYS A 1 88 ? -4.690 3.010 -14.588 1.00 80.50 88 LYS A O 1
ATOM 764 N N . VAL A 1 89 ? -4.312 0.796 -14.616 1.00 82.19 89 VAL A N 1
ATOM 765 C CA . VAL A 1 89 ? -3.451 0.799 -15.815 1.00 82.19 89 VAL A CA 1
ATOM 766 C C . VAL A 1 89 ? -4.168 0.278 -17.051 1.00 82.19 89 VAL A C 1
ATOM 768 O O . VAL A 1 89 ? -3.800 0.669 -18.155 1.00 82.19 89 VAL A O 1
ATOM 771 N N . CYS A 1 90 ? -5.127 -0.632 -16.891 1.00 82.19 90 CYS A N 1
ATOM 772 C CA . CYS A 1 90 ? -5.725 -1.331 -18.020 1.00 82.19 90 CYS A CA 1
ATOM 773 C C . CYS A 1 90 ? -7.114 -0.786 -18.331 1.00 82.19 90 CYS A C 1
ATOM 775 O O . CYS A 1 90 ? -7.924 -0.592 -17.427 1.00 82.19 90 CYS A O 1
ATOM 777 N N . ASP A 1 91 ? -7.379 -0.574 -19.618 1.00 80.12 91 ASP A N 1
ATOM 778 C CA . ASP A 1 91 ? -8.659 -0.057 -20.091 1.00 80.12 91 ASP A CA 1
ATOM 779 C C . ASP A 1 91 ? -9.682 -1.191 -20.243 1.00 80.12 91 ASP A C 1
ATOM 781 O O . ASP A 1 91 ? -9.352 -2.325 -20.604 1.00 80.12 91 ASP A O 1
ATOM 785 N N . THR A 1 92 ? -10.950 -0.887 -19.975 1.00 73.69 92 THR A N 1
ATOM 786 C CA . THR A 1 92 ? -12.065 -1.819 -20.177 1.00 73.69 92 THR A CA 1
ATOM 787 C C . THR A 1 92 ? -12.220 -2.163 -21.658 1.00 73.69 92 THR A C 1
ATOM 789 O O . THR A 1 92 ? -12.521 -1.285 -22.462 1.00 73.69 92 THR A O 1
ATOM 792 N N . GLY A 1 93 ? -12.052 -3.442 -22.008 1.00 72.38 93 GLY A N 1
ATOM 793 C CA . GLY A 1 93 ? -12.200 -3.948 -23.380 1.00 72.38 93 GLY A CA 1
ATOM 794 C C . GLY A 1 93 ? -10.902 -4.021 -24.193 1.00 72.38 93 GLY A C 1
ATOM 795 O O . GLY A 1 93 ? -10.950 -4.391 -25.363 1.00 72.38 93 GLY A O 1
ATOM 796 N N . GLU A 1 94 ? -9.750 -3.693 -23.603 1.00 75.94 94 GLU A N 1
ATOM 797 C CA . GLU A 1 94 ? -8.446 -3.843 -24.258 1.00 75.94 94 GLU A CA 1
ATOM 798 C C . GLU A 1 94 ? -7.966 -5.307 -24.273 1.00 75.94 94 GLU A C 1
ATOM 800 O O . GLU A 1 94 ? -8.227 -6.082 -23.349 1.00 75.94 94 GLU A O 1
ATOM 805 N N . ASP A 1 95 ? -7.188 -5.665 -25.300 1.00 80.19 95 ASP A N 1
ATOM 806 C CA . ASP A 1 95 ? -6.421 -6.908 -25.340 1.00 80.19 95 ASP A CA 1
ATOM 807 C C . ASP A 1 95 ? -5.473 -7.055 -24.130 1.00 80.19 95 ASP A C 1
ATOM 809 O O . ASP A 1 95 ? -4.704 -6.152 -23.770 1.00 80.19 95 ASP A O 1
ATOM 813 N N . LEU A 1 96 ? -5.476 -8.253 -23.539 1.00 79.06 96 LEU A N 1
ATOM 814 C CA . LEU A 1 96 ? -4.716 -8.587 -22.333 1.00 79.06 96 LEU A CA 1
ATOM 815 C C . LEU A 1 96 ? -3.199 -8.416 -22.534 1.00 79.06 96 LEU A C 1
ATOM 817 O O . LEU A 1 96 ? -2.467 -8.091 -21.587 1.00 79.06 96 LEU A O 1
ATOM 821 N N . GLY A 1 97 ? -2.710 -8.606 -23.762 1.00 82.56 97 GLY A N 1
ATOM 822 C CA . GLY A 1 97 ? -1.304 -8.444 -24.111 1.00 82.56 97 GLY A CA 1
ATOM 823 C C . GLY A 1 97 ? -0.830 -6.997 -23.976 1.00 82.56 97 GLY A C 1
ATOM 824 O O . GLY A 1 97 ? 0.254 -6.751 -23.432 1.00 82.56 97 GLY A O 1
ATOM 825 N N . ASN A 1 98 ? -1.645 -6.034 -24.404 1.00 82.81 98 ASN A N 1
ATOM 826 C CA . ASN A 1 98 ? -1.303 -4.611 -24.346 1.00 82.81 98 ASN A CA 1
ATOM 827 C C . ASN A 1 98 ? -1.337 -4.075 -22.909 1.00 82.81 98 ASN A C 1
ATOM 829 O O . ASN A 1 98 ? -0.350 -3.482 -22.456 1.00 82.81 98 ASN A O 1
ATOM 833 N N . CYS A 1 99 ? -2.373 -4.418 -22.140 1.00 84.19 99 CYS A N 1
ATOM 834 C CA . CYS A 1 99 ? -2.447 -4.163 -20.697 1.00 84.19 99 CYS A CA 1
ATOM 835 C C . CYS A 1 99 ? -1.205 -4.706 -19.963 1.00 84.19 99 CYS A C 1
ATOM 837 O O . CYS A 1 99 ? -0.566 -4.007 -19.169 1.00 84.19 99 CYS A O 1
ATOM 839 N N . THR A 1 100 ? -0.776 -5.932 -20.281 1.00 85.44 100 THR A N 1
ATOM 840 C CA . THR A 1 100 ? 0.409 -6.549 -19.663 1.00 85.44 100 THR A CA 1
ATOM 841 C C . THR A 1 100 ? 1.700 -5.786 -19.983 1.00 85.44 100 THR A C 1
ATOM 843 O O . THR A 1 100 ? 2.568 -5.644 -19.113 1.00 85.44 100 THR A O 1
ATOM 846 N N . LYS A 1 101 ? 1.850 -5.267 -21.209 1.00 84.38 101 LYS A N 1
ATOM 847 C CA . LYS A 1 101 ? 3.001 -4.429 -21.592 1.00 84.38 101 LYS A CA 1
ATOM 848 C C . LYS A 1 101 ? 3.015 -3.113 -20.810 1.00 84.38 101 LYS A C 1
ATOM 850 O O . LYS A 1 101 ? 4.056 -2.770 -20.250 1.00 84.38 101 LYS A O 1
ATOM 855 N N . ARG A 1 102 ? 1.870 -2.435 -20.685 1.00 80.00 102 ARG A N 1
ATOM 856 C CA . ARG A 1 102 ? 1.746 -1.189 -19.906 1.00 80.00 102 ARG A CA 1
ATOM 857 C C . ARG A 1 102 ? 2.043 -1.407 -18.423 1.00 80.00 102 ARG A C 1
ATOM 859 O O . ARG A 1 102 ? 2.873 -0.701 -17.850 1.00 80.00 102 ARG A O 1
ATOM 866 N N . LYS A 1 103 ? 1.492 -2.469 -17.821 1.00 82.50 103 LYS A N 1
ATOM 867 C CA . LYS A 1 103 ? 1.827 -2.871 -16.442 1.00 82.50 103 LYS A CA 1
ATOM 868 C C . LYS A 1 103 ? 3.334 -3.075 -16.251 1.00 82.50 103 LYS A C 1
ATOM 870 O O . LYS A 1 103 ? 3.880 -2.673 -15.226 1.00 82.50 103 LYS A O 1
ATOM 875 N N . LYS A 1 104 ? 4.027 -3.687 -17.222 1.00 81.25 104 LYS A N 1
ATOM 876 C CA . LYS A 1 104 ? 5.488 -3.887 -17.164 1.00 81.25 104 LYS A CA 1
ATOM 877 C C . LYS A 1 104 ? 6.279 -2.579 -17.231 1.00 81.25 104 LYS A C 1
ATOM 879 O O . LYS A 1 104 ? 7.339 -2.530 -16.620 1.00 81.25 104 LYS A O 1
ATOM 884 N N . GLN A 1 105 ? 5.795 -1.570 -17.955 1.00 76.62 105 GLN A N 1
ATOM 885 C CA . GLN A 1 105 ? 6.453 -0.262 -18.067 1.00 76.62 105 GLN A CA 1
ATOM 886 C C . GLN A 1 105 ? 6.304 0.572 -16.789 1.00 76.62 105 GLN A C 1
ATOM 888 O O . GLN A 1 105 ? 7.244 1.248 -16.388 1.00 76.62 105 GLN A O 1
ATOM 893 N N . ILE A 1 106 ? 5.145 0.494 -16.131 1.00 74.62 106 ILE A N 1
ATOM 894 C CA . ILE A 1 106 ? 4.857 1.262 -14.908 1.00 74.62 106 ILE A CA 1
ATOM 895 C C . ILE A 1 106 ? 5.476 0.602 -13.671 1.00 74.62 106 ILE A C 1
ATOM 897 O O . ILE A 1 106 ? 5.880 1.281 -12.727 1.00 74.62 106 ILE A O 1
ATOM 901 N N . ARG A 1 107 ? 5.569 -0.733 -13.653 1.00 74.00 107 ARG A N 1
ATOM 902 C CA . ARG A 1 107 ? 6.158 -1.461 -12.528 1.00 74.00 107 ARG A CA 1
ATOM 903 C C . ARG A 1 107 ? 7.661 -1.203 -12.468 1.00 74.00 107 ARG A C 1
ATOM 905 O O . ARG A 1 107 ? 8.412 -1.711 -13.299 1.00 74.00 107 ARG A O 1
ATOM 912 N N . ILE A 1 108 ? 8.102 -0.496 -11.431 1.00 71.81 108 ILE A N 1
ATOM 913 C CA . ILE A 1 108 ? 9.526 -0.283 -11.177 1.00 71.81 108 ILE A CA 1
ATOM 914 C C . ILE A 1 108 ? 10.220 -1.635 -10.991 1.00 71.81 108 ILE A C 1
ATOM 916 O O . ILE A 1 108 ? 9.820 -2.468 -10.173 1.00 71.81 108 ILE A O 1
ATOM 920 N N . ARG A 1 109 ? 11.263 -1.864 -11.790 1.00 71.19 109 ARG A N 1
ATOM 921 C CA . ARG A 1 109 ? 12.107 -3.057 -11.741 1.00 71.19 109 ARG A CA 1
ATOM 922 C C . ARG A 1 109 ? 13.553 -2.620 -11.612 1.00 71.19 109 ARG A C 1
ATOM 924 O O . ARG A 1 109 ? 14.090 -1.991 -12.516 1.00 71.19 109 ARG A O 1
ATOM 931 N N . TYR A 1 110 ? 14.183 -3.008 -10.514 1.00 70.88 110 TYR A N 1
ATOM 932 C CA . TYR A 1 110 ? 15.610 -2.807 -10.319 1.00 70.88 110 TYR A CA 1
ATOM 933 C C . TYR A 1 110 ? 16.374 -4.000 -10.888 1.00 70.88 110 TYR A C 1
ATOM 935 O O . TYR A 1 110 ? 16.015 -5.157 -10.646 1.00 70.88 110 TYR A O 1
ATOM 943 N N . LYS A 1 111 ? 17.410 -3.712 -11.677 1.00 69.19 111 LYS A N 1
ATOM 944 C CA . LYS A 1 111 ? 18.387 -4.697 -12.137 1.00 69.19 111 LYS A CA 1
ATOM 945 C C . LYS A 1 111 ? 19.789 -4.200 -11.762 1.00 69.19 111 LYS A C 1
ATOM 947 O O . LYS A 1 111 ? 20.187 -3.166 -12.289 1.00 69.19 111 LYS A O 1
ATOM 952 N N . PRO A 1 112 ? 20.528 -4.920 -10.899 1.00 71.19 112 PRO A N 1
ATOM 953 C CA . PRO A 1 112 ? 20.119 -6.138 -10.190 1.00 71.19 112 PRO A CA 1
ATOM 954 C C . PRO A 1 112 ? 18.997 -5.865 -9.161 1.00 71.19 112 PRO A C 1
ATOM 956 O O . PRO A 1 112 ? 18.710 -4.716 -8.839 1.00 71.19 112 PRO A O 1
ATOM 959 N N . SER A 1 113 ? 18.312 -6.915 -8.689 1.00 71.62 113 SER A N 1
ATOM 960 C CA . SER A 1 113 ? 17.272 -6.779 -7.649 1.00 71.62 113 SER A CA 1
ATOM 961 C C . SER A 1 113 ? 17.831 -6.038 -6.428 1.00 71.62 113 SER A C 1
ATOM 963 O O . SER A 1 113 ? 18.905 -6.413 -5.965 1.00 71.62 113 SER A O 1
ATOM 965 N N . LEU A 1 114 ? 17.095 -5.053 -5.892 1.00 64.56 114 LEU A N 1
ATOM 966 C CA . LEU A 1 114 ? 17.435 -4.347 -4.640 1.00 64.56 114 LEU A CA 1
ATOM 967 C C . LEU A 1 114 ? 17.627 -5.319 -3.474 1.00 64.56 114 LEU A C 1
ATOM 969 O O . LEU A 1 114 ? 18.536 -5.168 -2.667 1.00 64.56 114 LEU A O 1
ATOM 973 N N . PHE A 1 115 ? 16.782 -6.345 -3.425 1.00 65.69 115 PHE A N 1
ATOM 974 C CA . PHE A 1 115 ? 16.963 -7.481 -2.542 1.00 65.69 115 PHE A CA 1
ATOM 975 C C . PHE A 1 115 ? 17.872 -8.468 -3.271 1.00 65.69 115 PHE A C 1
ATOM 977 O O . PHE A 1 115 ? 17.405 -9.326 -4.028 1.00 65.69 115 PHE A O 1
ATOM 984 N N . GLN A 1 116 ? 19.182 -8.267 -3.135 1.00 68.75 116 GLN A N 1
ATOM 985 C CA . GLN A 1 116 ? 20.157 -9.305 -3.448 1.00 68.75 116 GLN A CA 1
ATOM 986 C C . GLN A 1 116 ? 20.167 -10.289 -2.280 1.00 68.75 116 GLN A C 1
ATOM 988 O O . GLN A 1 116 ? 20.290 -9.884 -1.127 1.00 68.75 116 GLN A O 1
ATOM 993 N N . HIS A 1 117 ? 20.054 -11.582 -2.576 1.00 66.06 117 HIS A N 1
ATOM 994 C CA . HIS A 1 117 ? 20.393 -12.596 -1.585 1.00 66.06 117 HIS A CA 1
ATOM 995 C C . HIS A 1 117 ? 21.904 -12.559 -1.377 1.00 66.06 117 HIS A C 1
ATOM 997 O O . HIS A 1 117 ? 22.659 -12.754 -2.331 1.00 66.06 117 HIS A O 1
ATOM 1003 N N . VAL A 1 118 ? 22.321 -12.276 -0.148 1.00 64.44 118 VAL A N 1
ATOM 1004 C CA . VAL A 1 118 ? 23.723 -12.281 0.265 1.00 64.44 118 VAL A CA 1
ATOM 1005 C C . VAL A 1 118 ? 23.923 -13.542 1.094 1.00 64.44 118 VAL A C 1
ATOM 1007 O O . VAL A 1 118 ? 23.375 -13.664 2.185 1.00 64.44 118 VAL A O 1
ATOM 1010 N N . GLY A 1 119 ? 24.631 -14.520 0.536 1.00 64.69 119 GLY A N 1
ATOM 1011 C CA . GLY A 1 119 ? 24.860 -15.809 1.179 1.00 64.69 119 GLY A CA 1
ATOM 1012 C C . GLY A 1 119 ? 25.239 -16.893 0.176 1.00 64.69 119 GLY A C 1
ATOM 1013 O O . GLY A 1 119 ? 24.849 -16.836 -0.990 1.00 64.69 119 GLY A O 1
ATOM 1014 N N . ILE A 1 120 ? 26.000 -17.878 0.651 1.00 64.94 120 ILE A N 1
ATOM 1015 C CA . ILE A 1 120 ? 26.537 -18.987 -0.157 1.00 64.94 120 ILE A CA 1
ATOM 1016 C C . ILE A 1 120 ? 25.456 -20.053 -0.406 1.00 64.94 120 ILE A C 1
ATOM 1018 O O . ILE A 1 120 ? 25.432 -20.707 -1.446 1.00 64.94 120 ILE A O 1
ATOM 1022 N N . HIS A 1 121 ? 24.521 -20.204 0.536 1.00 66.69 121 HIS A N 1
ATOM 1023 C CA . HIS A 1 121 ? 23.453 -21.195 0.461 1.00 66.69 121 HIS A CA 1
ATOM 1024 C C . HIS A 1 121 ? 22.172 -20.588 -0.117 1.00 66.69 121 HIS A C 1
ATOM 1026 O O . HIS A 1 121 ? 21.607 -19.641 0.439 1.00 66.69 121 HIS A O 1
ATOM 1032 N N . SER A 1 122 ? 21.708 -21.167 -1.226 1.00 70.06 122 SER A N 1
ATOM 1033 C CA . SER A 1 122 ? 20.415 -20.867 -1.836 1.00 70.06 122 SER A CA 1
ATOM 1034 C C . SER A 1 122 ? 19.373 -21.892 -1.403 1.00 70.06 122 SER A C 1
ATOM 1036 O O . SER A 1 122 ? 19.639 -23.091 -1.403 1.00 70.06 122 SER A O 1
ATOM 1038 N N . SER A 1 123 ? 18.157 -21.441 -1.099 1.00 72.88 123 SER A N 1
ATOM 1039 C CA . SER A 1 123 ? 17.005 -22.332 -0.886 1.00 72.88 123 SER A CA 1
ATOM 1040 C C . SER A 1 123 ? 16.503 -22.962 -2.192 1.00 72.88 123 SER A C 1
ATOM 1042 O O . SER A 1 123 ? 15.665 -23.859 -2.160 1.00 72.88 123 SER A O 1
ATOM 1044 N N . PHE A 1 124 ? 16.964 -22.465 -3.345 1.00 61.19 124 PHE A N 1
ATOM 1045 C CA . PHE A 1 124 ? 16.551 -22.943 -4.658 1.00 61.19 124 PHE A CA 1
ATOM 1046 C C . PHE A 1 124 ? 17.553 -23.989 -5.175 1.00 61.19 124 PHE A C 1
ATOM 1048 O O . PHE A 1 124 ? 18.734 -23.661 -5.326 1.00 61.19 124 PHE A O 1
ATOM 1055 N N . PRO A 1 125 ? 17.122 -25.231 -5.464 1.00 70.00 125 PRO A N 1
ATOM 1056 C CA . PRO A 1 125 ? 18.033 -26.278 -5.913 1.00 70.00 125 PRO A CA 1
ATOM 1057 C C . PRO A 1 125 ? 18.678 -25.908 -7.258 1.00 70.00 125 PRO A C 1
ATOM 1059 O O . PRO A 1 125 ? 18.007 -25.416 -8.166 1.00 70.00 125 PRO A O 1
ATOM 1062 N N . GLY A 1 126 ? 19.990 -26.132 -7.378 1.00 70.06 126 GLY A N 1
ATOM 1063 C CA . GLY A 1 126 ? 20.747 -25.931 -8.620 1.00 70.06 126 GLY A CA 1
ATOM 1064 C C . GLY A 1 126 ? 21.189 -24.492 -8.917 1.00 70.06 126 GLY A C 1
ATOM 1065 O O . GLY A 1 126 ? 21.657 -24.225 -10.021 1.00 70.06 126 GLY A O 1
ATOM 1066 N N . LYS A 1 127 ? 21.056 -23.553 -7.970 1.00 65.06 127 LYS A N 1
ATOM 1067 C CA . LYS A 1 127 ? 21.635 -22.207 -8.098 1.00 65.06 127 LYS A CA 1
ATOM 1068 C C . LYS A 1 127 ? 22.840 -22.031 -7.183 1.00 65.06 127 LYS A C 1
ATOM 1070 O O . LYS A 1 127 ? 22.685 -21.843 -5.981 1.00 65.06 127 LYS A O 1
ATOM 1075 N N . GLU A 1 128 ? 24.027 -22.019 -7.777 1.00 65.94 128 GLU A N 1
ATOM 1076 C CA . GLU A 1 128 ? 25.249 -21.584 -7.104 1.00 65.94 128 GLU A CA 1
ATOM 1077 C C . GLU A 1 128 ? 25.272 -20.053 -7.021 1.00 65.94 128 GLU A C 1
ATOM 1079 O O . GLU A 1 128 ? 25.081 -19.353 -8.020 1.00 65.94 128 GLU A O 1
ATOM 1084 N N . GLN A 1 129 ? 25.453 -19.519 -5.813 1.00 66.06 129 GLN A N 1
ATOM 1085 C CA . GLN A 1 129 ? 25.540 -18.081 -5.576 1.00 66.06 129 GLN A CA 1
ATOM 1086 C C . GLN A 1 129 ? 26.975 -17.713 -5.215 1.00 66.06 129 GLN A C 1
ATOM 1088 O O . GLN A 1 129 ? 27.461 -18.065 -4.144 1.00 66.06 129 GLN A O 1
ATOM 1093 N N . TYR A 1 130 ? 27.644 -16.983 -6.107 1.00 65.25 130 TYR A N 1
ATOM 1094 C CA . TYR A 1 130 ? 28.966 -16.426 -5.836 1.00 65.25 130 TYR A CA 1
ATOM 1095 C C . TYR A 1 130 ? 28.831 -15.079 -5.127 1.00 65.25 130 TYR A C 1
ATOM 1097 O O . TYR A 1 130 ? 28.014 -14.235 -5.514 1.00 65.25 130 TYR A O 1
ATOM 1105 N N . GLU A 1 131 ? 29.637 -14.884 -4.088 1.00 59.16 131 GLU A N 1
ATOM 1106 C CA . GLU A 1 131 ? 29.734 -13.618 -3.375 1.00 59.16 131 GLU A CA 1
ATOM 1107 C C . GLU A 1 131 ? 30.192 -12.523 -4.349 1.00 59.16 131 GLU A C 1
ATOM 1109 O O . GLU A 1 131 ? 31.263 -12.601 -4.956 1.00 59.16 131 GLU A O 1
ATOM 1114 N N . LYS A 1 132 ? 29.356 -11.500 -4.545 1.00 60.41 132 LYS A N 1
ATOM 1115 C CA . LYS A 1 132 ? 29.745 -10.326 -5.325 1.00 60.41 132 LYS A CA 1
ATOM 1116 C C . LYS A 1 132 ? 30.559 -9.415 -4.414 1.00 60.41 132 LYS A C 1
ATOM 1118 O O . LYS A 1 132 ? 30.013 -8.905 -3.440 1.00 60.41 132 LYS A O 1
ATOM 1123 N N . LYS A 1 133 ? 31.837 -9.196 -4.739 1.00 54.91 133 LYS A N 1
ATOM 1124 C CA . LYS A 1 133 ? 32.626 -8.124 -4.115 1.00 54.91 133 LYS A CA 1
ATOM 1125 C C . LYS A 1 133 ? 31.955 -6.783 -4.439 1.00 54.91 133 LYS A C 1
ATOM 1127 O O . LYS A 1 133 ? 31.633 -6.544 -5.604 1.00 54.91 133 LYS A O 1
ATOM 1132 N N . ILE A 1 134 ? 31.683 -5.996 -3.398 1.00 55.91 134 ILE A N 1
ATOM 1133 C CA . ILE A 1 134 ? 31.096 -4.648 -3.481 1.00 55.91 134 ILE A CA 1
ATOM 1134 C C . ILE A 1 134 ? 32.156 -3.672 -3.982 1.00 55.91 134 ILE A C 1
ATOM 1136 O O . ILE A 1 134 ? 33.305 -3.778 -3.497 1.00 55.91 134 ILE A O 1
#

InterPro domains:
  IPR006759 Glycosyl transferase family 54 [PTHR12062] (50-132)
  IPR057279 MGAT4, conserved region [PF04666] (51-132)

Foldseek 3Di:
DVVVVVVVVVVVVVVVVVVVVVVVVVVVVVVVVVLVVVVVVVVVVCVVDDPPDCQDPNVCVVVLVVQCVVPVVPDPSVVSVVVVLCVVQPDPPDDPVVSVVRSVVPHDDDVVHPPDDADQDDPDPPDGDDHDDD